Protein AF-X0X6I5-F1 (afdb_monomer)

Sequence (164 aa):
RVDELTHELDADPRSMYFKQAAYGMPVRMALLALLLGAKEVSISEEQDSFVRKIDYPVYKRDSGVKCPNIKCVSNQETEVRYIKPEFKIVSREPLTLRCVYCDHELHPRYVASSEWHQRKLESKKYHSADSHLAWKINPENLIIFDSEKGAQSQGFKASRYARQ

Nearest PDB structures (foldseek):
  2be9-assembly1_B  TM=8.485E-01  e=1.295E-03  Sulfolobus acidocaldarius
  2yww-assembly1_A  TM=8.096E-01  e=8.380E-03  Methanocaldococcus jannaschii
  6xvn-assembly2_B  TM=6.069E-01  e=9.365E+00  Gallus gallus

Secondary structure (DSSP, 8-state):
--SPPPHHHHT-TT--HHHHHHHHHHHHHHHHHHHTTSS-----S----SS----PPEEE-SSSPPPS-TT-GGG-TTTTTT---EEEEEEETTEEEEETTT--EE--SEEEES--GGG-GGG-EEEETTSHHHHHS-GGGEEEESSHHHHHHTTPEE-TTTT-

pLDDT: mean 82.99, std 11.25, range [49.75, 95.38]

Foldseek 3Di:
DPPDDDVVLVPPPPNCVVVCVVVVVVVVVVVVCVVVVVDDDDPDDDPPPPPPPPDFDKQFDPDADDDPPCPFQCNDPVRVVPDGWMWGQPDQQQGWTATPGPRDIDRFQKKWFQDFPPPDLVRQAIAGSNDPVVNVHDSVGIHTHNDPVSSVVVSHDYDPRSPD

InterPro domains:
  IPR020542 Aspartate carbamoyltransferase regulatory subunit, C-terminal [PF02748] (65-106)
  IPR036792 Aspartate carbamoyltransferase regulatory subunit, C-terminal domain superfamily [SSF57825] (65-109)
  IPR036901 Aspartate/ornithine carbamoyltransferase superfamily [G3DSA:3.40.50.1370] (1-23)
  IPR036901 Aspartate/ornithine carbamoyltransferase superfamily [G3DSA:3.40.50.1370] (24-33)
  IPR036901 Aspartate/ornithine carbamoyltransferase superfamily [SSF53671] (1-37)

Organism: NCBI:txid412755

Mean predicted aligned error: 10.09 Å

Radius of gyration: 21.65 Å; Cα contacts (8 Å, |Δi|>4): 217; chains: 1; bounding box: 53×32×55 Å

Solvent-accessible surface area (backbone atoms only — not comparable to full-atom values): 10002 Å² total; per-residue (Å²): 135,81,97,64,84,61,71,73,51,72,71,36,90,83,54,49,62,69,58,49,59,67,45,45,57,61,52,51,52,51,52,51,31,48,76,68,63,75,44,84,86,73,87,64,84,81,74,78,64,91,66,79,78,79,82,56,60,72,51,71,58,99,73,66,59,71,76,85,54,78,84,32,65,52,64,33,81,90,36,46,85,80,37,72,50,41,27,30,47,79,37,64,84,66,41,30,34,29,31,74,84,70,64,52,72,46,71,57,52,29,28,31,55,75,76,41,74,90,76,44,69,87,51,36,41,30,28,11,29,82,32,84,62,48,67,72,45,52,77,94,32,53,39,51,24,74,42,71,66,63,36,42,75,74,58,32,39,79,40,97,42,45,85,100

Structure (mmCIF, N/CA/C/O backbone):
data_AF-X0X6I5-F1
#
_entry.id   AF-X0X6I5-F1
#
loop_
_atom_site.group_PDB
_atom_site.id
_atom_site.type_symbol
_atom_site.label_atom_id
_atom_site.label_alt_id
_atom_site.label_comp_id
_atom_site.label_asym_id
_atom_site.label_entity_id
_atom_site.label_seq_id
_atom_site.pdbx_PDB_ins_code
_atom_site.Cartn_x
_atom_site.Cartn_y
_atom_site.Cartn_z
_atom_site.occupancy
_atom_site.B_iso_or_equiv
_atom_site.auth_seq_id
_atom_site.auth_comp_id
_atom_site.auth_asym_id
_atom_site.auth_atom_id
_atom_site.pdbx_PDB_model_num
ATOM 1 N N . ARG A 1 1 ? -6.457 -0.513 -19.006 1.00 65.06 1 ARG A N 1
ATOM 2 C CA . ARG A 1 1 ? -5.943 -1.315 -20.142 1.00 65.06 1 ARG A CA 1
ATOM 3 C C . ARG A 1 1 ? -6.830 -1.077 -21.365 1.00 65.06 1 ARG A C 1
ATOM 5 O O . ARG A 1 1 ? -8.041 -1.181 -21.204 1.00 65.06 1 ARG A O 1
ATOM 12 N N . VAL A 1 2 ? -6.300 -0.708 -22.535 1.00 53.22 2 VAL A N 1
ATOM 13 C CA . VAL A 1 2 ? -7.094 -0.570 -23.782 1.00 53.22 2 VAL A CA 1
ATOM 14 C C . VAL A 1 2 ? -6.453 -1.479 -24.828 1.00 53.22 2 VAL A C 1
ATOM 16 O O . VAL A 1 2 ? -5.269 -1.322 -25.097 1.00 53.22 2 VAL A O 1
ATOM 19 N N . ASP A 1 3 ? -7.213 -2.448 -25.347 1.00 68.62 3 ASP A N 1
ATOM 20 C CA . ASP A 1 3 ? -6.772 -3.441 -26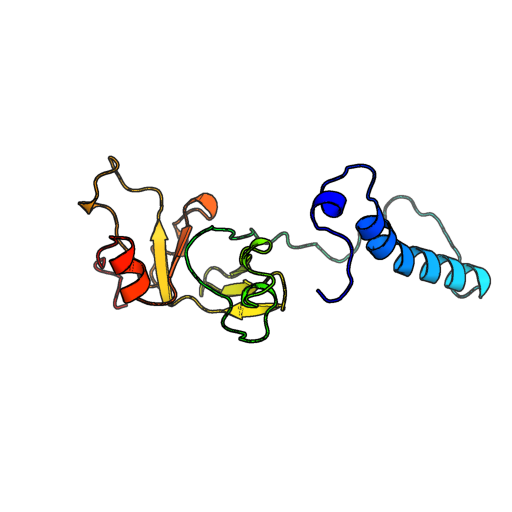.346 1.00 68.62 3 ASP A CA 1
ATOM 21 C C . ASP A 1 3 ? -5.567 -4.317 -25.928 1.00 68.62 3 ASP A C 1
ATOM 23 O O . ASP A 1 3 ? -4.744 -4.721 -26.748 1.00 68.62 3 ASP A O 1
ATOM 27 N N . GLU A 1 4 ? -5.459 -4.632 -24.634 1.00 73.19 4 GLU A N 1
ATOM 28 C CA . GLU A 1 4 ? -4.392 -5.475 -24.074 1.00 73.19 4 GLU A CA 1
ATOM 29 C C . GLU A 1 4 ? -4.809 -6.952 -23.927 1.00 73.19 4 GLU A C 1
ATOM 31 O O . GLU A 1 4 ? -5.989 -7.302 -23.979 1.00 73.19 4 GLU A O 1
ATOM 36 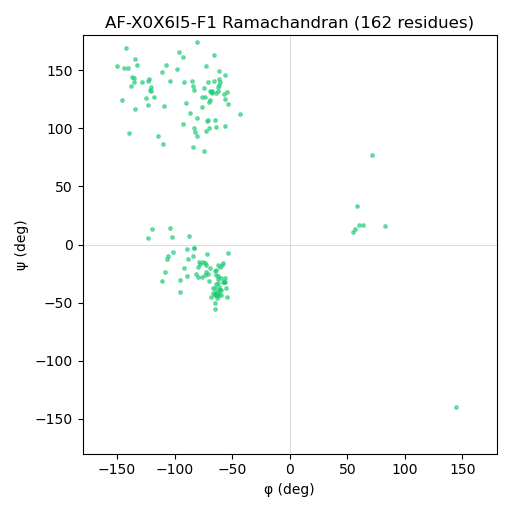N N . LEU A 1 5 ? -3.817 -7.825 -23.706 1.00 79.62 5 LEU A N 1
ATOM 37 C CA . LEU A 1 5 ? -4.013 -9.253 -23.438 1.00 79.62 5 LEU A CA 1
ATOM 38 C C . LEU A 1 5 ? -4.930 -9.488 -22.222 1.00 79.62 5 LEU A C 1
ATOM 40 O O . LEU A 1 5 ? -4.913 -8.743 -21.239 1.00 79.62 5 LEU A O 1
ATOM 44 N N . THR A 1 6 ? -5.723 -10.560 -22.280 1.00 81.25 6 THR A N 1
ATOM 45 C CA . THR A 1 6 ? -6.632 -10.959 -21.196 1.00 81.25 6 THR A CA 1
ATOM 46 C C . THR A 1 6 ? -5.858 -11.385 -19.950 1.00 81.25 6 THR A C 1
ATOM 48 O O . THR A 1 6 ? -4.901 -12.143 -20.066 1.00 81.25 6 THR A O 1
ATOM 51 N N . HIS A 1 7 ? -6.340 -11.021 -18.758 1.00 75.56 7 HIS A N 1
ATOM 52 C CA . HIS A 1 7 ? -5.698 -11.361 -17.477 1.00 75.56 7 HIS A CA 1
ATOM 53 C C . HIS A 1 7 ? -5.479 -12.872 -17.267 1.00 75.56 7 HIS A C 1
ATOM 55 O O . HIS A 1 7 ? -4.553 -13.282 -16.576 1.00 75.56 7 HIS A O 1
ATOM 61 N N . GLU A 1 8 ? -6.316 -13.727 -17.854 1.00 80.94 8 GLU A N 1
ATOM 62 C CA . GLU A 1 8 ? -6.131 -15.184 -17.796 1.00 80.94 8 GLU A CA 1
ATOM 63 C C . GLU A 1 8 ? -4.779 -15.623 -18.374 1.00 80.94 8 GLU A C 1
ATOM 65 O O . GLU A 1 8 ? -4.165 -16.562 -17.870 1.00 80.94 8 GLU A O 1
ATOM 70 N N . LEU A 1 9 ? -4.271 -14.897 -19.375 1.00 83.19 9 LEU A N 1
ATOM 71 C CA . LEU A 1 9 ? -2.953 -15.149 -19.944 1.00 83.19 9 LEU A CA 1
ATOM 72 C C . LEU A 1 9 ? -1.839 -14.767 -18.968 1.00 83.19 9 LEU A C 1
ATOM 74 O O . LEU A 1 9 ? -0.810 -15.431 -18.970 1.00 83.19 9 LEU A O 1
ATOM 78 N N . ASP A 1 10 ? -2.033 -13.762 -18.110 1.00 82.06 10 ASP A N 1
ATOM 79 C CA . ASP A 1 10 ? -1.050 -13.324 -17.105 1.00 82.06 10 ASP A CA 1
ATOM 80 C C . ASP A 1 10 ? -0.741 -14.436 -16.087 1.00 82.06 10 ASP A C 1
ATOM 82 O O . ASP A 1 10 ? 0.370 -14.508 -15.562 1.00 82.06 10 ASP A O 1
ATOM 86 N N . ALA A 1 11 ? -1.711 -15.319 -15.830 1.00 82.25 11 ALA A N 1
ATOM 87 C CA . ALA A 1 11 ? -1.572 -16.447 -14.912 1.00 82.25 11 ALA A CA 1
ATOM 88 C C . ALA A 1 11 ? -1.021 -17.725 -15.573 1.00 82.25 11 ALA A C 1
ATOM 90 O O . ALA A 1 11 ? -0.644 -18.659 -14.860 1.00 82.25 11 ALA A O 1
ATOM 91 N N . ASP A 1 12 ? -0.970 -17.793 -16.909 1.00 87.88 12 ASP A N 1
ATOM 92 C CA . ASP A 1 12 ? -0.429 -18.958 -17.612 1.00 87.88 12 ASP A CA 1
ATOM 93 C C . ASP A 1 12 ? 1.093 -19.032 -17.377 1.00 87.88 12 ASP A C 1
ATOM 95 O O . ASP A 1 12 ? 1.814 -18.084 -17.689 1.00 87.88 12 ASP A O 1
ATOM 99 N N . PRO A 1 13 ? 1.638 -20.149 -16.865 1.00 86.00 13 PRO A N 1
ATOM 100 C CA . PRO A 1 13 ? 3.071 -20.272 -16.592 1.00 86.00 13 PRO A CA 1
ATOM 101 C C . PRO A 1 13 ? 3.957 -20.159 -17.844 1.00 86.00 13 PRO A C 1
ATOM 103 O O . PRO A 1 13 ? 5.160 -19.918 -17.726 1.00 86.00 13 PRO A O 1
ATOM 106 N N . ARG A 1 14 ? 3.389 -20.329 -19.043 1.00 88.38 14 ARG A N 1
ATOM 107 C CA . ARG A 1 14 ? 4.076 -20.136 -20.328 1.00 88.38 14 ARG A CA 1
ATOM 108 C C . ARG A 1 14 ? 4.166 -18.659 -20.711 1.00 88.38 14 ARG A C 1
ATOM 110 O O . ARG A 1 14 ? 5.014 -18.294 -21.527 1.00 88.38 14 ARG A O 1
ATOM 117 N N . SER A 1 15 ? 3.334 -17.802 -20.123 1.00 88.56 15 SER A N 1
ATOM 118 C CA . SER A 1 15 ? 3.368 -16.361 -20.340 1.00 88.56 15 SER A CA 1
ATOM 119 C C . SER A 1 15 ? 4.575 -15.746 -19.644 1.00 88.56 15 SER A C 1
ATOM 121 O O . SER A 1 15 ? 4.583 -15.451 -18.453 1.00 88.56 15 SER A O 1
ATOM 123 N N . MET A 1 16 ? 5.635 -15.539 -20.420 1.00 86.12 16 MET A N 1
ATOM 124 C CA . MET A 1 16 ? 6.911 -15.006 -19.932 1.00 86.12 16 MET A CA 1
ATOM 125 C C . MET A 1 16 ? 7.110 -13.523 -20.274 1.00 86.12 16 MET A C 1
ATOM 127 O O . MET A 1 16 ? 8.183 -12.978 -20.012 1.00 86.12 16 MET A O 1
ATOM 131 N N . TYR A 1 17 ? 6.101 -12.852 -20.836 1.00 85.25 17 TYR A N 1
ATOM 132 C CA . TYR A 1 17 ? 6.234 -11.500 -21.386 1.00 85.25 17 TYR A CA 1
ATOM 133 C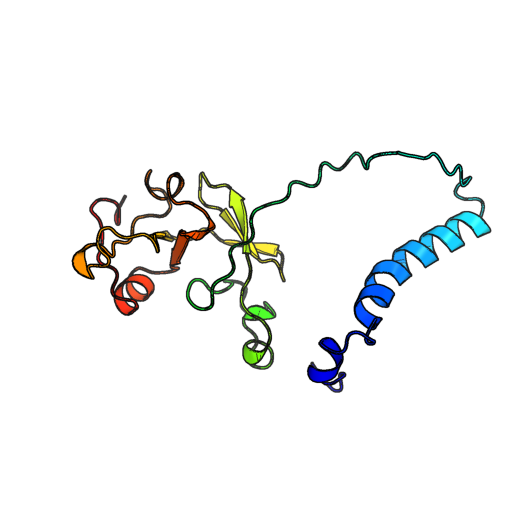 C . TYR A 1 17 ? 6.630 -10.451 -20.324 1.00 85.25 17 TYR A C 1
ATOM 135 O O . TYR A 1 17 ? 7.437 -9.571 -20.620 1.00 85.25 17 TYR A O 1
ATOM 143 N N . PHE A 1 18 ? 6.202 -10.585 -19.059 1.00 83.62 18 PHE A N 1
ATOM 144 C CA . PHE A 1 18 ? 6.677 -9.715 -17.968 1.00 83.62 18 PHE A CA 1
ATOM 145 C C . PHE A 1 18 ? 8.173 -9.888 -17.681 1.00 83.62 18 P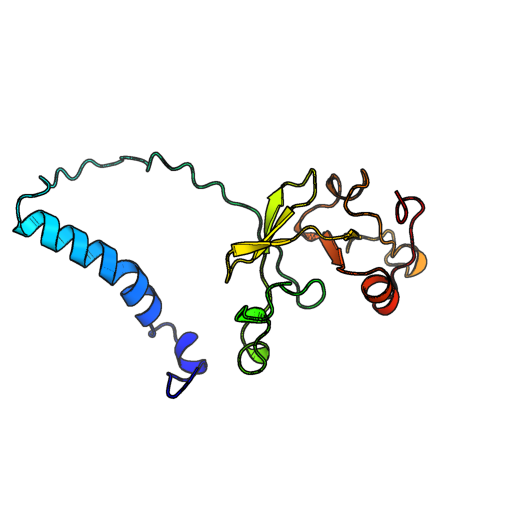HE A C 1
ATOM 147 O O . PHE A 1 18 ? 8.896 -8.905 -17.518 1.00 83.62 18 PHE A O 1
ATOM 154 N N . LYS A 1 19 ? 8.664 -11.134 -17.660 1.00 84.94 19 LYS A N 1
ATOM 155 C CA . LYS A 1 19 ? 10.096 -11.416 -17.476 1.00 84.94 19 LYS A CA 1
ATOM 156 C C . LYS A 1 19 ? 10.898 -10.921 -18.677 1.00 84.94 19 LYS A C 1
ATOM 158 O O . LYS A 1 19 ? 11.943 -10.306 -18.503 1.00 84.94 19 LYS A O 1
ATOM 163 N N . GLN A 1 20 ? 10.389 -11.131 -19.890 1.00 85.81 20 GLN A N 1
ATOM 164 C CA . GLN A 1 20 ? 11.006 -10.622 -21.115 1.00 85.81 20 GLN A CA 1
ATOM 165 C C . GLN A 1 20 ? 11.110 -9.092 -21.102 1.00 85.81 20 GLN A C 1
ATOM 167 O O . GLN A 1 20 ? 12.169 -8.562 -21.428 1.00 85.81 20 GLN A O 1
ATOM 172 N N . ALA A 1 21 ? 10.067 -8.380 -20.669 1.00 86.00 21 ALA A N 1
ATOM 173 C CA . ALA A 1 21 ? 10.102 -6.926 -20.528 1.00 86.00 21 ALA A CA 1
ATOM 174 C C . ALA A 1 21 ? 11.105 -6.469 -19.451 1.00 86.00 21 ALA A C 1
ATOM 176 O O . ALA A 1 21 ? 11.886 -5.550 -19.696 1.00 86.00 21 ALA A O 1
ATOM 177 N N . ALA A 1 22 ? 11.138 -7.144 -18.296 1.00 85.62 22 ALA A N 1
ATOM 178 C CA . ALA A 1 22 ? 12.046 -6.817 -17.196 1.00 85.62 22 ALA A CA 1
ATOM 179 C C . ALA A 1 22 ? 13.529 -7.015 -17.561 1.00 85.62 22 ALA A C 1
ATOM 181 O O . ALA A 1 22 ? 14.370 -6.188 -17.210 1.00 85.62 22 ALA A O 1
ATOM 182 N N . TYR A 1 23 ? 13.858 -8.089 -18.285 1.00 87.69 23 TYR A N 1
ATOM 183 C CA . TYR A 1 23 ? 15.241 -8.406 -18.661 1.00 87.69 23 TYR A CA 1
ATOM 184 C C . TYR A 1 23 ? 15.663 -7.827 -20.015 1.00 87.69 23 TYR A C 1
ATOM 186 O O . TYR A 1 23 ? 16.856 -7.655 -20.261 1.00 87.69 23 TYR A O 1
ATOM 194 N N . GLY A 1 24 ? 14.715 -7.485 -20.888 1.00 88.81 24 GLY A N 1
ATOM 195 C CA . GLY A 1 24 ? 15.004 -7.027 -22.245 1.00 88.81 24 GLY A CA 1
ATOM 196 C C . GLY A 1 24 ? 15.837 -5.746 -22.285 1.00 88.81 24 GLY A C 1
ATOM 197 O O . GLY A 1 24 ? 16.792 -5.664 -23.056 1.00 88.81 24 GLY A O 1
ATOM 198 N N . MET A 1 25 ? 15.523 -4.769 -21.428 1.00 87.69 25 MET A N 1
ATOM 199 C CA . MET A 1 25 ? 16.290 -3.521 -21.331 1.00 87.69 25 MET A CA 1
ATOM 200 C C . MET A 1 25 ? 17.732 -3.761 -20.840 1.00 87.69 25 MET A C 1
ATOM 202 O O . MET A 1 25 ? 18.653 -3.408 -21.579 1.00 87.69 25 MET A O 1
ATOM 206 N N . PRO A 1 26 ? 17.972 -4.407 -19.679 1.00 88.06 26 PRO A N 1
ATOM 207 C CA . PRO A 1 26 ? 19.327 -4.721 -19.217 1.00 88.06 26 PRO A CA 1
ATOM 208 C C . PRO A 1 26 ? 20.170 -5.502 -20.230 1.00 88.06 26 PRO A C 1
ATOM 210 O O . PRO A 1 26 ? 21.321 -5.142 -20.470 1.00 88.06 26 PRO A O 1
ATOM 213 N N . VAL A 1 27 ? 19.599 -6.533 -20.862 1.00 88.56 27 VAL A N 1
ATOM 214 C CA . VAL A 1 27 ? 20.315 -7.370 -21.839 1.00 88.56 27 VAL A CA 1
ATOM 215 C C . VAL A 1 27 ? 20.718 -6.556 -23.067 1.00 88.56 27 VAL A C 1
ATOM 217 O O . VAL A 1 27 ? 21.859 -6.647 -23.516 1.00 88.56 27 VAL A O 1
ATOM 220 N N . ARG A 1 28 ? 19.819 -5.711 -23.590 1.00 90.69 28 ARG A N 1
ATOM 221 C CA . ARG A 1 28 ? 20.134 -4.828 -24.726 1.00 90.69 28 ARG A CA 1
ATOM 222 C C . ARG A 1 28 ? 21.207 -3.806 -24.372 1.00 90.69 28 ARG A C 1
ATOM 224 O O . ARG A 1 28 ? 22.105 -3.587 -25.176 1.00 90.69 28 ARG A O 1
ATOM 231 N N . MET A 1 29 ? 21.139 -3.206 -23.182 1.00 90.69 29 MET A N 1
ATOM 232 C CA . MET A 1 29 ? 22.160 -2.256 -22.729 1.00 90.69 29 MET A CA 1
ATOM 233 C C . MET A 1 29 ? 23.530 -2.928 -22.592 1.00 90.69 29 MET A C 1
ATOM 235 O O . MET A 1 29 ? 24.524 -2.374 -23.055 1.00 90.69 29 MET A O 1
ATOM 239 N N . ALA A 1 30 ? 23.584 -4.139 -22.028 1.00 89.12 30 ALA A N 1
ATOM 240 C CA . ALA A 1 30 ? 24.818 -4.913 -21.926 1.00 89.12 30 ALA A CA 1
ATOM 241 C C . ALA 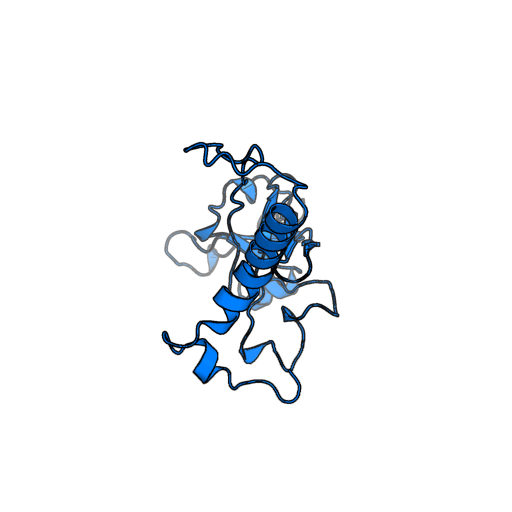A 1 30 ? 25.398 -5.256 -23.308 1.00 89.12 30 ALA A C 1
ATOM 243 O O . ALA A 1 30 ? 26.591 -5.070 -23.538 1.00 89.12 30 ALA A O 1
ATOM 244 N N . LEU A 1 31 ? 24.549 -5.694 -24.243 1.00 90.25 31 LEU A N 1
ATOM 245 C CA . LEU A 1 31 ? 24.964 -6.013 -25.608 1.00 90.25 31 LEU A CA 1
ATOM 246 C C . LEU A 1 31 ? 25.508 -4.783 -26.346 1.00 90.25 31 LEU A C 1
ATOM 248 O O . LEU A 1 31 ? 26.562 -4.863 -26.969 1.00 90.25 31 LEU A O 1
ATOM 252 N N . LEU A 1 32 ? 24.822 -3.640 -26.260 1.00 92.44 32 LEU A N 1
ATOM 253 C CA . LEU A 1 32 ? 25.283 -2.392 -26.874 1.00 92.44 32 LEU A CA 1
ATOM 254 C C . LEU A 1 32 ? 26.610 -1.921 -26.274 1.00 92.44 32 LEU A C 1
ATOM 256 O O . LEU A 1 32 ? 27.507 -1.533 -27.018 1.00 92.44 32 LEU A O 1
ATOM 260 N N . ALA A 1 33 ? 26.760 -1.990 -24.950 1.00 90.06 33 ALA A N 1
ATOM 261 C CA . ALA A 1 33 ? 28.003 -1.622 -24.278 1.00 90.06 33 ALA A CA 1
ATOM 262 C C . ALA A 1 33 ? 29.183 -2.505 -24.718 1.00 90.06 33 ALA A C 1
ATOM 264 O O . ALA A 1 33 ? 30.279 -1.985 -24.922 1.00 90.06 33 ALA A O 1
ATOM 265 N N . LEU A 1 34 ? 28.946 -3.809 -24.909 1.00 87.00 34 LEU A N 1
ATOM 266 C CA . LEU A 1 34 ? 29.941 -4.744 -25.434 1.00 87.00 34 LEU A CA 1
ATOM 267 C C . LEU A 1 34 ? 30.321 -4.407 -26.884 1.00 87.00 34 LEU A C 1
ATOM 269 O O . LEU A 1 34 ? 31.501 -4.283 -27.191 1.00 87.00 34 LEU A O 1
ATOM 273 N N . LEU A 1 35 ? 29.333 -4.229 -27.769 1.00 91.25 35 LEU A N 1
ATOM 274 C CA . LEU A 1 35 ? 29.567 -3.957 -29.195 1.00 91.25 35 LEU A CA 1
ATOM 275 C C . LEU A 1 35 ? 30.285 -2.625 -29.441 1.00 91.25 35 LEU A C 1
ATOM 277 O O . LEU A 1 35 ? 31.077 -2.519 -30.372 1.00 91.25 35 LEU A O 1
ATOM 281 N N . LEU A 1 36 ? 30.017 -1.617 -28.612 1.00 93.25 36 LEU A N 1
ATOM 282 C CA . LEU A 1 36 ? 30.662 -0.305 -28.693 1.00 93.25 36 LEU A CA 1
ATOM 283 C C . LEU A 1 36 ? 32.032 -0.262 -27.998 1.00 93.25 36 LEU A C 1
ATOM 285 O O . LEU A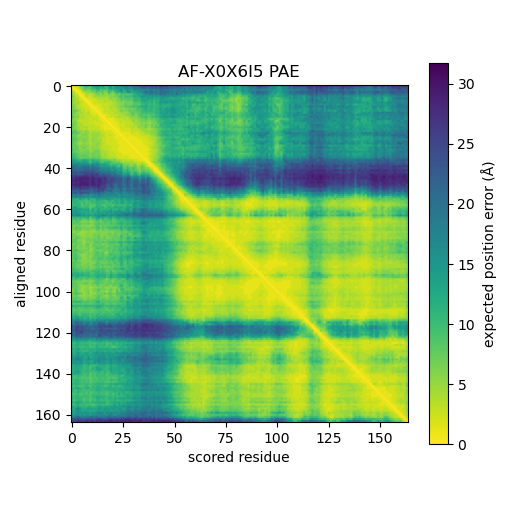 1 36 ? 32.671 0.787 -28.001 1.00 93.25 36 LEU A O 1
ATOM 289 N N . GLY A 1 37 ? 32.467 -1.354 -27.357 1.00 89.06 37 GLY A N 1
ATOM 290 C CA . GLY A 1 37 ? 33.690 -1.376 -26.549 1.00 89.06 37 GLY A CA 1
ATOM 291 C C . GLY A 1 37 ? 33.634 -0.450 -25.327 1.00 89.06 37 GLY A C 1
ATOM 292 O O . GLY A 1 37 ? 34.667 -0.123 -24.754 1.00 89.06 37 GLY A O 1
ATOM 293 N N . ALA A 1 38 ? 32.438 -0.011 -24.919 1.00 84.81 38 ALA A N 1
ATOM 294 C CA . ALA A 1 38 ? 32.242 0.925 -23.810 1.00 84.81 38 ALA A CA 1
ATOM 295 C C . ALA A 1 38 ? 32.490 0.276 -22.438 1.00 84.81 38 ALA A C 1
ATOM 297 O O . ALA A 1 38 ? 32.654 0.976 -21.438 1.00 84.81 38 ALA A O 1
ATOM 298 N N . LYS A 1 39 ? 32.484 -1.060 -22.377 1.00 74.50 39 LYS A N 1
ATOM 299 C CA . LYS A 1 39 ? 32.797 -1.824 -21.172 1.00 74.50 39 LYS A CA 1
ATOM 300 C C . LYS A 1 39 ? 33.502 -3.126 -21.543 1.00 74.50 39 LYS A C 1
ATOM 302 O O . LYS A 1 39 ? 32.948 -3.933 -22.285 1.00 74.50 39 LYS A O 1
ATOM 307 N N . GLU A 1 40 ? 34.686 -3.352 -20.982 1.00 73.69 40 GLU A N 1
ATOM 308 C CA . GLU A 1 40 ? 35.310 -4.675 -20.993 1.00 73.69 40 GLU A CA 1
ATOM 309 C C . GLU A 1 40 ? 34.515 -5.597 -20.062 1.00 73.69 40 GLU A C 1
ATOM 311 O O . GLU A 1 40 ? 34.283 -5.287 -18.890 1.00 73.69 40 GLU A O 1
ATOM 316 N N . VAL A 1 41 ? 34.023 -6.712 -20.600 1.00 66.38 41 VAL A N 1
ATOM 317 C CA . VAL A 1 41 ? 33.236 -7.681 -19.832 1.00 66.38 41 VAL A CA 1
ATOM 318 C C . VAL A 1 41 ? 34.203 -8.614 -19.113 1.00 66.38 41 VAL A C 1
ATOM 320 O O . VAL A 1 41 ? 34.518 -9.698 -19.594 1.00 66.38 41 VAL A O 1
ATOM 323 N N . SER A 1 42 ? 34.685 -8.192 -17.947 1.00 67.00 42 SER A N 1
ATOM 324 C CA . SER A 1 42 ? 35.237 -9.120 -16.966 1.00 67.00 42 SER A CA 1
ATOM 325 C C . SER A 1 42 ? 34.066 -9.742 -16.206 1.00 67.00 42 SER A C 1
ATOM 327 O O . SER A 1 42 ? 33.359 -9.081 -15.446 1.00 67.00 42 SER A O 1
ATOM 329 N N . ILE A 1 43 ? 33.806 -11.026 -16.459 1.00 54.81 43 ILE A N 1
ATOM 330 C CA . ILE A 1 43 ? 32.875 -11.809 -15.645 1.00 54.81 43 ILE A CA 1
ATOM 331 C C . ILE A 1 43 ? 33.606 -12.093 -14.330 1.00 54.81 43 ILE A C 1
ATOM 333 O O . ILE A 1 43 ? 34.234 -13.134 -14.176 1.00 54.81 43 ILE A O 1
ATOM 337 N N . SER A 1 44 ? 33.622 -11.127 -13.410 1.00 61.03 44 SER A N 1
ATOM 338 C CA . SER A 1 44 ? 33.990 -11.420 -12.029 1.00 61.03 44 SER A CA 1
ATOM 339 C C . SER A 1 44 ? 32.797 -12.106 -11.383 1.00 61.03 44 SER A C 1
ATOM 341 O O . SER A 1 44 ? 31.718 -11.510 -11.296 1.00 61.03 44 SER A O 1
ATOM 343 N N . GLU A 1 45 ? 32.982 -13.348 -10.947 1.00 57.09 45 GLU A N 1
ATOM 344 C CA . GLU A 1 45 ? 32.073 -13.957 -9.987 1.00 57.09 45 GLU A CA 1
ATOM 345 C C . GLU A 1 45 ? 32.037 -13.034 -8.762 1.00 57.09 45 GLU A C 1
ATOM 347 O O . GLU A 1 45 ? 33.077 -12.644 -8.238 1.00 57.09 45 GLU A O 1
ATOM 352 N N . GLU A 1 46 ? 30.831 -12.618 -8.380 1.00 59.03 46 GLU A N 1
ATOM 353 C CA . GLU A 1 46 ? 30.566 -11.922 -7.120 1.00 59.03 46 GLU A CA 1
ATOM 354 C C . GLU A 1 46 ? 31.097 -10.478 -7.040 1.00 59.03 46 GLU A C 1
ATOM 356 O O . GLU A 1 46 ? 32.045 -10.146 -6.334 1.00 59.03 46 GLU A O 1
ATOM 361 N N . GLN A 1 47 ? 30.385 -9.551 -7.684 1.00 49.75 47 GLN A N 1
ATOM 362 C CA . GLN A 1 47 ? 30.253 -8.212 -7.107 1.00 49.75 47 GLN A CA 1
ATOM 363 C C . GLN A 1 47 ? 28.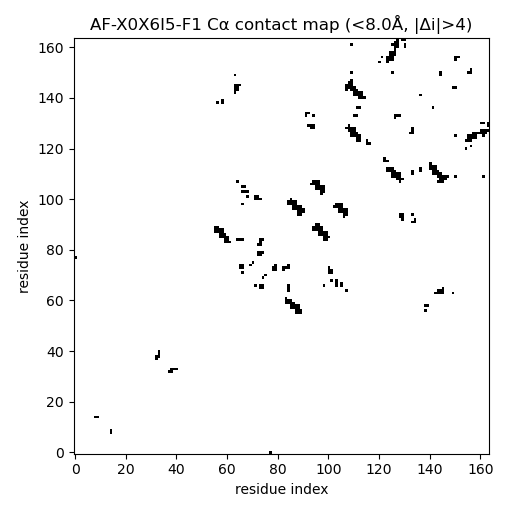818 -8.040 -6.650 1.00 49.75 47 GLN A C 1
ATOM 365 O O . GLN A 1 47 ? 27.945 -7.574 -7.387 1.00 49.75 47 GLN A O 1
ATOM 370 N N . ASP A 1 48 ? 28.602 -8.487 -5.414 1.00 52.28 48 ASP A N 1
ATOM 371 C CA . ASP A 1 48 ? 27.438 -8.170 -4.606 1.00 52.28 48 ASP A CA 1
ATOM 372 C C . ASP A 1 48 ? 27.153 -6.673 -4.759 1.00 52.28 48 ASP A C 1
ATOM 374 O O . ASP A 1 48 ? 27.967 -5.810 -4.419 1.00 52.28 48 ASP A O 1
ATOM 378 N N . SER A 1 49 ? 26.029 -6.357 -5.397 1.00 53.75 49 SER A N 1
ATOM 379 C CA . SER A 1 49 ? 25.665 -4.991 -5.738 1.00 53.75 49 SER A CA 1
ATOM 380 C C . SER A 1 49 ? 25.717 -4.115 -4.483 1.00 53.75 49 SER A C 1
ATOM 382 O O . SER A 1 49 ? 24.968 -4.357 -3.541 1.00 53.75 49 SER A O 1
ATOM 384 N N . PHE A 1 50 ? 26.542 -3.061 -4.495 1.00 50.34 50 PHE A N 1
ATOM 385 C CA . PHE A 1 50 ? 26.704 -2.067 -3.416 1.00 50.34 50 PHE A CA 1
ATOM 386 C C . PHE A 1 50 ? 25.395 -1.401 -2.939 1.00 50.34 50 PHE A C 1
ATOM 388 O O . PHE A 1 50 ? 25.380 -0.677 -1.943 1.00 50.34 50 PHE A O 1
ATOM 395 N N . VAL A 1 51 ? 24.275 -1.645 -3.619 1.00 54.19 51 VAL A N 1
ATOM 396 C CA . VAL A 1 51 ? 22.943 -1.290 -3.142 1.00 54.19 51 VAL A CA 1
ATOM 397 C C . VAL A 1 51 ? 22.477 -2.388 -2.188 1.00 54.19 51 VAL A C 1
ATOM 399 O O . VAL A 1 51 ? 21.925 -3.398 -2.624 1.00 54.19 51 VAL A O 1
ATOM 402 N N . ARG A 1 52 ? 22.651 -2.183 -0.875 1.00 57.31 52 ARG A N 1
ATOM 403 C CA . ARG A 1 52 ? 21.914 -2.964 0.129 1.00 57.31 52 ARG A CA 1
ATOM 404 C C . ARG A 1 52 ? 20.427 -2.794 -0.176 1.00 57.31 52 ARG A C 1
ATOM 406 O O . ARG A 1 52 ? 19.855 -1.744 0.110 1.00 57.31 52 ARG A O 1
ATOM 413 N N . LYS A 1 53 ? 19.807 -3.791 -0.809 1.00 63.53 53 LYS A N 1
ATOM 414 C CA . LYS A 1 53 ? 18.357 -3.816 -0.999 1.00 63.53 53 LYS A CA 1
ATOM 415 C C . LYS A 1 53 ? 17.736 -3.908 0.389 1.00 63.53 53 LYS A C 1
ATOM 417 O O . LYS A 1 53 ? 17.745 -4.969 1.002 1.00 63.53 53 LYS A O 1
ATOM 422 N N . ILE A 1 54 ? 17.254 -2.780 0.904 1.00 73.06 54 ILE A N 1
ATOM 423 C CA . ILE A 1 54 ? 16.439 -2.772 2.114 1.00 73.06 54 ILE A CA 1
ATOM 424 C C . ILE A 1 54 ? 15.100 -3.390 1.719 1.00 73.06 54 ILE A C 1
ATOM 426 O O . ILE A 1 54 ? 14.331 -2.791 0.962 1.00 73.06 54 ILE A O 1
ATOM 430 N N . ASP A 1 55 ? 14.863 -4.615 2.175 1.00 81.94 55 ASP A N 1
ATOM 431 C CA . ASP A 1 55 ? 13.604 -5.313 1.949 1.00 81.94 55 ASP A CA 1
ATOM 432 C C . ASP A 1 55 ? 12.569 -4.821 2.965 1.00 81.94 55 ASP A C 1
ATOM 434 O O . ASP A 1 55 ? 12.529 -5.248 4.120 1.00 81.94 55 ASP A O 1
ATOM 438 N N . TYR A 1 56 ? 11.789 -3.819 2.560 1.00 84.62 56 TYR A N 1
ATOM 439 C CA . TYR A 1 56 ? 10.726 -3.273 3.396 1.00 84.62 56 TYR A CA 1
ATOM 440 C C . TYR A 1 56 ? 9.532 -4.232 3.431 1.00 84.62 56 TYR A C 1
ATOM 442 O O . TYR A 1 56 ? 9.070 -4.653 2.366 1.00 84.62 56 TYR A O 1
ATOM 450 N N . PRO A 1 57 ? 8.950 -4.507 4.613 1.00 88.88 57 PRO A N 1
ATOM 451 C CA . PRO A 1 57 ? 7.786 -5.373 4.707 1.00 88.88 57 PRO A CA 1
ATOM 452 C C . PRO A 1 57 ? 6.603 -4.770 3.944 1.00 88.88 57 PRO A C 1
ATOM 454 O O . PRO A 1 57 ? 6.306 -3.572 4.046 1.00 88.88 57 PRO A O 1
ATOM 457 N N . VAL A 1 58 ? 5.922 -5.623 3.180 1.00 90.69 58 VAL A N 1
ATOM 458 C CA . VAL A 1 58 ? 4.769 -5.240 2.363 1.00 90.69 58 VAL A CA 1
ATOM 459 C C . VAL A 1 58 ? 3.486 -5.403 3.170 1.00 90.69 58 VAL A C 1
ATOM 461 O O . VAL A 1 58 ? 3.133 -6.487 3.627 1.00 90.69 58 VAL A O 1
ATOM 464 N N . TYR A 1 59 ? 2.764 -4.302 3.310 1.00 88.19 59 TYR A N 1
ATOM 465 C CA . TYR A 1 59 ? 1.399 -4.243 3.791 1.00 88.19 59 TYR A CA 1
ATOM 466 C C . TYR A 1 59 ? 0.425 -4.458 2.627 1.00 88.19 59 TYR A C 1
ATOM 468 O O . TYR A 1 59 ? 0.301 -3.614 1.734 1.00 88.19 59 TYR A O 1
ATOM 476 N N . LYS A 1 60 ? -0.290 -5.586 2.661 1.00 87.50 60 LYS A N 1
ATOM 477 C CA . LYS A 1 60 ? -1.329 -5.954 1.693 1.00 87.50 60 LYS A CA 1
ATOM 478 C C . LYS A 1 60 ? -2.552 -6.484 2.434 1.00 87.50 60 LYS A C 1
ATOM 480 O O . LYS A 1 60 ? -2.474 -7.510 3.106 1.00 87.50 60 LYS A O 1
ATOM 485 N N . ARG A 1 61 ? -3.687 -5.792 2.312 1.00 80.75 61 ARG A N 1
ATOM 486 C CA . ARG A 1 61 ? -4.980 -6.231 2.857 1.00 80.75 61 ARG A CA 1
ATOM 487 C C . ARG A 1 61 ? -6.117 -5.917 1.893 1.00 80.75 61 ARG A C 1
ATOM 489 O O . ARG A 1 61 ? -6.057 -4.947 1.147 1.00 80.75 61 ARG A O 1
ATOM 496 N N . ASP A 1 62 ? -7.168 -6.729 1.968 1.00 75.44 62 ASP A N 1
ATOM 497 C CA . ASP A 1 62 ? -8.368 -6.603 1.126 1.00 75.44 62 ASP A CA 1
ATOM 498 C C . ASP A 1 62 ? -9.247 -5.408 1.510 1.00 75.44 62 ASP A C 1
ATOM 500 O O . ASP A 1 62 ? -10.011 -4.892 0.700 1.00 75.44 62 ASP A O 1
ATOM 504 N N . SER A 1 63 ? -9.127 -4.955 2.755 1.00 71.50 63 SER A N 1
ATOM 505 C CA . SER A 1 63 ? -9.869 -3.833 3.315 1.00 71.50 63 SER A CA 1
ATOM 506 C C . SER A 1 63 ? -8.927 -2.931 4.100 1.00 71.50 63 SER A C 1
ATOM 508 O O . SER A 1 63 ? -8.090 -3.432 4.855 1.00 71.50 63 SER A O 1
ATOM 510 N N . GLY A 1 64 ? -9.101 -1.615 3.982 1.00 76.25 64 GLY A N 1
ATOM 511 C CA . GLY A 1 64 ? -8.312 -0.640 4.730 1.00 76.25 64 GLY A CA 1
ATOM 512 C C . GLY A 1 64 ? -8.018 0.612 3.916 1.00 76.25 64 GLY A C 1
ATOM 513 O O . GLY A 1 64 ? -8.878 1.115 3.193 1.00 76.25 64 GLY A O 1
ATOM 514 N N . VAL A 1 65 ? -6.792 1.108 4.066 1.00 87.38 65 VAL A N 1
ATOM 515 C CA . VAL A 1 65 ? -6.319 2.354 3.463 1.00 87.38 65 VAL A CA 1
ATOM 516 C C . VAL A 1 65 ? -6.182 2.255 1.938 1.00 87.38 65 VAL A C 1
ATOM 518 O O . VAL A 1 65 ? -5.602 1.310 1.402 1.00 87.38 65 VAL A O 1
ATOM 521 N N . LYS A 1 66 ? -6.714 3.256 1.231 1.00 91.00 66 LYS A N 1
ATOM 522 C CA . LYS A 1 66 ? -6.520 3.440 -0.214 1.00 91.00 66 LYS A CA 1
ATOM 523 C C . LYS A 1 66 ? -5.333 4.359 -0.481 1.00 91.00 66 LYS A C 1
ATOM 525 O O . LYS A 1 66 ? -4.904 5.110 0.393 1.00 91.00 66 LYS A O 1
ATOM 530 N N . CYS A 1 67 ? -4.801 4.322 -1.701 1.00 92.44 67 CYS A N 1
ATOM 531 C CA . CYS A 1 67 ? -3.762 5.273 -2.079 1.00 92.44 67 CYS A CA 1
ATOM 532 C C . CYS A 1 67 ? -4.379 6.684 -2.154 1.00 92.44 67 CYS A C 1
ATOM 534 O O . CYS A 1 67 ? -5.414 6.839 -2.799 1.00 92.44 67 CYS A O 1
ATOM 536 N N . PRO A 1 68 ? -3.786 7.723 -1.542 1.00 91.88 68 PRO A N 1
ATOM 537 C CA . PRO A 1 68 ? -4.330 9.083 -1.626 1.00 91.88 68 PRO A CA 1
ATOM 538 C C . PRO A 1 68 ? -4.097 9.733 -3.002 1.00 91.88 68 PRO A C 1
ATOM 540 O O . PRO A 1 68 ? -4.761 10.708 -3.348 1.00 91.88 68 PRO A O 1
ATOM 543 N N . ASN A 1 69 ? -3.193 9.185 -3.822 1.00 94.19 69 ASN A N 1
ATOM 544 C CA . ASN A 1 69 ? -3.029 9.619 -5.203 1.00 94.19 69 ASN A CA 1
ATOM 545 C C . ASN A 1 69 ? -4.226 9.150 -6.049 1.00 94.19 69 ASN A C 1
ATOM 547 O O . ASN A 1 69 ? -4.330 7.977 -6.410 1.00 94.19 69 ASN A O 1
ATOM 551 N N . ILE A 1 70 ? -5.103 10.086 -6.413 1.00 92.75 70 ILE A N 1
ATOM 552 C CA . ILE A 1 70 ? -6.320 9.834 -7.204 1.00 92.75 70 ILE A CA 1
ATOM 553 C C . ILE A 1 70 ? -5.999 9.171 -8.553 1.00 92.75 70 ILE A C 1
ATOM 555 O O . ILE A 1 70 ? -6.771 8.349 -9.033 1.00 92.75 70 ILE A O 1
ATOM 559 N N . LYS A 1 71 ? -4.838 9.476 -9.147 1.00 93.19 71 LYS A N 1
ATOM 560 C CA . LYS A 1 71 ? -4.414 8.906 -10.436 1.00 93.19 71 LYS A CA 1
ATOM 561 C C . LYS A 1 71 ? -3.752 7.531 -10.308 1.00 93.19 71 LYS A C 1
ATOM 563 O O . LYS A 1 71 ? -3.377 6.946 -11.323 1.00 93.19 71 LYS A O 1
ATOM 568 N N . CYS A 1 72 ? -3.569 7.021 -9.089 1.00 94.50 72 CYS A N 1
ATOM 569 C CA . CYS A 1 72 ? -2.935 5.729 -8.864 1.00 94.50 72 CYS A CA 1
ATOM 570 C C . CYS A 1 72 ? -3.739 4.604 -9.521 1.00 94.50 72 CYS A C 1
ATOM 572 O O . CYS A 1 72 ? -4.960 4.550 -9.388 1.00 94.50 72 CYS A O 1
ATOM 574 N N . VAL A 1 73 ? -3.038 3.667 -10.163 1.00 92.81 73 VAL A N 1
ATOM 575 C CA . VAL A 1 73 ? -3.646 2.496 -10.809 1.00 92.81 73 VAL A CA 1
ATOM 576 C C . VAL A 1 73 ? -4.493 1.667 -9.836 1.00 92.81 73 VAL A C 1
ATOM 578 O O . VAL A 1 73 ? -5.539 1.159 -10.218 1.00 92.81 73 VAL A O 1
ATOM 581 N N . SER A 1 74 ? -4.124 1.620 -8.550 1.00 92.38 74 SER A N 1
ATOM 582 C CA . SER A 1 74 ? -4.884 0.891 -7.525 1.00 92.38 74 SER A CA 1
ATOM 583 C C . SER A 1 74 ? -6.221 1.539 -7.142 1.00 92.38 74 SER A C 1
ATOM 585 O O . SER A 1 74 ? -6.995 0.930 -6.408 1.00 92.38 74 SER A O 1
ATOM 587 N N . ASN A 1 75 ? -6.500 2.755 -7.621 1.00 91.94 75 ASN A N 1
ATOM 588 C CA . ASN A 1 75 ? -7.778 3.445 -7.438 1.00 91.94 75 ASN A CA 1
ATOM 589 C C . ASN A 1 75 ? -8.636 3.462 -8.714 1.00 91.94 75 ASN A C 1
ATOM 591 O O . ASN A 1 75 ? -9.791 3.877 -8.649 1.00 91.94 75 ASN A O 1
ATOM 595 N N . GLN A 1 76 ? -8.096 3.052 -9.866 1.00 90.75 76 GLN A N 1
ATOM 596 C CA . GLN A 1 76 ? -8.806 3.125 -11.144 1.00 90.75 76 GLN A CA 1
ATOM 597 C C . GLN A 1 76 ? -9.900 2.059 -11.221 1.00 90.75 76 GLN A C 1
ATOM 599 O O . GLN A 1 76 ? -9.626 0.875 -11.048 1.00 90.75 76 GLN A O 1
ATOM 604 N N . GLU A 1 77 ? -11.134 2.462 -11.529 1.00 89.50 77 GLU A N 1
ATOM 605 C CA . GLU A 1 77 ? -12.311 1.574 -11.528 1.00 89.50 77 GLU A CA 1
ATOM 606 C C . GLU A 1 77 ? -12.167 0.349 -12.442 1.00 89.50 77 GLU A C 1
ATOM 608 O O . GLU A 1 77 ? -12.677 -0.727 -12.128 1.00 89.50 77 GLU A O 1
ATOM 613 N N . THR A 1 78 ? -11.437 0.487 -13.550 1.00 86.56 78 THR A N 1
ATOM 614 C CA . THR A 1 78 ? -11.155 -0.614 -14.480 1.00 86.56 78 THR A CA 1
ATOM 615 C C . THR A 1 78 ? -10.179 -1.640 -13.906 1.00 86.56 78 THR A C 1
ATOM 617 O O . THR A 1 78 ? -10.216 -2.803 -14.297 1.00 86.56 78 THR A O 1
ATOM 620 N N . GLU A 1 79 ? -9.328 -1.229 -12.964 1.00 87.00 79 GLU A N 1
ATOM 621 C CA . GLU A 1 79 ? -8.207 -2.022 -12.456 1.00 87.00 79 GLU A CA 1
ATOM 622 C C . GLU A 1 79 ? -8.438 -2.541 -11.028 1.00 87.00 79 GLU A C 1
ATOM 624 O O . GLU A 1 79 ? -7.884 -3.577 -10.671 1.00 87.00 79 GLU A O 1
ATOM 629 N N . VAL A 1 80 ? -9.296 -1.903 -10.214 1.00 87.00 80 VAL A N 1
ATOM 630 C CA . VAL A 1 80 ? -9.551 -2.298 -8.805 1.00 87.00 80 VAL A CA 1
ATOM 631 C C . VAL A 1 80 ? -10.063 -3.735 -8.628 1.00 87.00 80 VAL A C 1
ATOM 633 O O . VAL A 1 80 ? -10.003 -4.281 -7.528 1.00 87.00 80 VAL A O 1
ATOM 636 N N . ARG A 1 81 ? -10.575 -4.363 -9.695 1.00 85.88 81 ARG A N 1
ATOM 637 C CA . ARG A 1 81 ? -10.971 -5.783 -9.696 1.00 85.88 81 ARG A CA 1
ATOM 638 C C . ARG A 1 81 ? -9.772 -6.735 -9.707 1.00 85.88 81 ARG A C 1
ATOM 640 O O . ARG A 1 81 ? -9.894 -7.857 -9.229 1.00 85.88 81 ARG A O 1
ATOM 647 N N . TYR A 1 82 ? -8.639 -6.286 -10.239 1.00 82.88 82 TYR A N 1
ATOM 648 C CA . TYR A 1 82 ? -7.429 -7.086 -10.446 1.00 82.88 82 TYR A CA 1
ATOM 649 C C . TYR A 1 82 ? -6.288 -6.647 -9.521 1.00 82.88 82 TYR A C 1
ATOM 651 O O . TYR A 1 82 ? -5.479 -7.467 -9.090 1.00 82.88 82 TYR A O 1
ATOM 659 N N . ILE A 1 83 ? -6.235 -5.358 -9.181 1.00 87.44 83 ILE A N 1
ATOM 660 C CA . ILE A 1 83 ? -5.163 -4.746 -8.401 1.00 87.44 83 ILE A CA 1
ATOM 661 C C . ILE A 1 83 ? -5.680 -4.378 -7.015 1.00 87.44 83 ILE A C 1
ATOM 663 O O . ILE A 1 83 ? -6.564 -3.536 -6.858 1.00 87.44 83 ILE A O 1
ATOM 667 N N . LYS A 1 84 ? -5.072 -4.976 -5.990 1.00 88.50 84 LYS A N 1
ATOM 668 C CA . LYS A 1 84 ? -5.288 -4.592 -4.593 1.00 88.50 84 LYS A CA 1
ATOM 669 C C . LYS A 1 84 ? -4.248 -3.540 -4.198 1.00 88.50 84 LYS A C 1
ATOM 671 O O . LYS A 1 84 ? -3.094 -3.688 -4.582 1.00 88.50 84 LYS A O 1
ATOM 676 N N . PRO A 1 85 ? -4.599 -2.493 -3.433 1.00 91.44 85 PRO A N 1
ATOM 677 C CA . PRO A 1 85 ? -3.605 -1.565 -2.907 1.00 91.44 85 PRO A CA 1
ATOM 678 C C . PRO A 1 85 ? -2.538 -2.285 -2.070 1.00 91.44 85 PRO A C 1
ATOM 680 O O . PRO A 1 85 ? -2.853 -3.040 -1.151 1.00 91.44 85 PRO A O 1
ATOM 683 N N . GLU A 1 86 ? -1.272 -2.016 -2.381 1.00 93.56 86 GLU A N 1
ATOM 684 C CA . GLU A 1 86 ? -0.107 -2.562 -1.687 1.00 93.56 86 GLU A CA 1
ATOM 685 C C . GLU A 1 86 ? 0.829 -1.426 -1.286 1.00 93.56 86 GLU A C 1
ATOM 687 O O . GLU A 1 86 ? 1.042 -0.470 -2.046 1.00 93.56 86 GLU A O 1
ATOM 692 N N . PHE A 1 87 ? 1.395 -1.533 -0.085 1.00 93.81 87 PHE A N 1
ATOM 693 C CA . PHE A 1 87 ? 2.243 -0.495 0.486 1.00 93.81 87 PHE A CA 1
ATOM 694 C C . PHE A 1 87 ? 3.467 -1.088 1.177 1.00 93.81 87 PHE A C 1
ATOM 696 O O . PHE A 1 87 ? 3.350 -2.037 1.939 1.00 93.81 87 PHE A O 1
ATOM 703 N N . LYS A 1 88 ? 4.644 -0.503 0.973 1.00 94.00 88 LYS A N 1
ATOM 704 C CA . LYS A 1 88 ? 5.842 -0.797 1.768 1.00 94.00 88 LYS A CA 1
ATOM 705 C C . LYS A 1 88 ? 5.809 0.021 3.051 1.00 94.00 88 LYS A C 1
ATOM 707 O O . LYS A 1 88 ? 5.570 1.225 2.988 1.00 94.00 88 LYS A O 1
ATOM 712 N N . ILE A 1 89 ? 6.070 -0.602 4.196 1.00 91.94 89 ILE A N 1
ATOM 713 C CA . ILE A 1 89 ? 6.237 0.119 5.465 1.00 91.94 89 ILE A CA 1
ATOM 714 C C . ILE A 1 89 ? 7.685 0.613 5.529 1.00 91.94 89 ILE A C 1
ATOM 716 O O . ILE A 1 89 ? 8.587 -0.169 5.822 1.00 91.94 89 ILE A O 1
ATOM 720 N N . VAL A 1 90 ? 7.910 1.890 5.212 1.00 92.56 90 VAL A N 1
ATOM 721 C CA . VAL A 1 90 ? 9.261 2.475 5.106 1.00 92.56 90 VAL A CA 1
ATOM 722 C C . VAL A 1 90 ? 9.775 3.043 6.427 1.00 92.56 90 VAL A C 1
ATOM 724 O O . VAL A 1 90 ? 10.982 3.058 6.653 1.00 92.56 90 VAL A O 1
ATOM 727 N N . SER A 1 91 ? 8.869 3.461 7.313 1.00 89.81 91 SER A N 1
ATOM 728 C CA . SER A 1 91 ? 9.173 3.860 8.689 1.00 89.81 91 SER A CA 1
ATOM 729 C C . SER A 1 91 ? 8.044 3.433 9.625 1.00 89.81 91 SER A C 1
ATOM 731 O O . SER A 1 91 ? 6.893 3.313 9.200 1.00 89.81 91 SER A O 1
ATOM 733 N N . ARG A 1 92 ? 8.370 3.189 10.898 1.00 85.81 92 ARG A N 1
ATOM 734 C CA . ARG A 1 92 ? 7.398 2.956 11.983 1.00 85.81 92 ARG A CA 1
ATOM 735 C C . ARG A 1 92 ? 7.288 4.136 12.950 1.00 85.81 92 ARG A C 1
ATOM 737 O O . ARG A 1 92 ? 6.342 4.170 13.729 1.00 85.81 92 ARG A O 1
ATOM 744 N N . GLU A 1 93 ? 8.216 5.088 12.875 1.00 84.81 93 GLU A N 1
ATOM 745 C CA . GLU A 1 93 ? 8.283 6.272 13.734 1.00 84.81 93 GLU A CA 1
ATOM 746 C C . GLU A 1 93 ? 8.673 7.504 12.893 1.00 84.81 93 GLU A C 1
ATOM 748 O O . GLU A 1 93 ? 9.856 7.718 12.623 1.00 84.81 93 GLU A O 1
ATOM 753 N N . PRO A 1 94 ? 7.697 8.303 12.424 1.00 86.94 94 PRO A N 1
ATOM 754 C CA . PRO A 1 94 ? 6.262 7.998 12.377 1.00 86.94 94 PRO A CA 1
ATOM 755 C C . PRO A 1 94 ? 5.957 6.840 11.411 1.00 86.94 94 PRO A C 1
ATOM 757 O O . PRO A 1 94 ? 6.784 6.480 10.570 1.00 86.94 94 PRO A O 1
ATOM 760 N N . LEU A 1 95 ? 4.773 6.228 11.527 1.00 89.69 95 LEU A N 1
ATOM 761 C CA . LEU A 1 95 ? 4.357 5.176 10.599 1.00 89.69 95 LEU A CA 1
ATOM 762 C C . LEU A 1 95 ? 4.207 5.768 9.190 1.00 89.69 95 LEU A C 1
ATOM 764 O O . LEU A 1 95 ? 3.249 6.484 8.909 1.00 89.69 95 LEU A O 1
ATOM 768 N N . THR A 1 96 ? 5.142 5.439 8.303 1.00 92.25 96 THR A N 1
ATOM 769 C CA . THR A 1 96 ? 5.165 5.914 6.917 1.00 92.25 96 THR A CA 1
ATOM 770 C C . THR A 1 96 ? 5.047 4.727 5.981 1.00 92.25 96 THR A C 1
ATOM 772 O O . THR A 1 96 ? 5.815 3.760 6.044 1.00 92.25 96 THR A O 1
ATOM 775 N N . LEU A 1 97 ? 4.076 4.814 5.081 1.00 93.38 97 LEU A N 1
ATOM 776 C CA . LEU A 1 97 ? 3.840 3.830 4.040 1.00 93.38 97 LEU A CA 1
ATOM 777 C C . LEU A 1 97 ? 4.186 4.430 2.680 1.00 93.38 97 LEU A C 1
ATOM 779 O O . LEU A 1 97 ? 3.972 5.618 2.452 1.00 93.38 97 LEU A O 1
ATOM 783 N N . ARG A 1 98 ? 4.644 3.596 1.749 1.00 95.38 98 ARG A N 1
ATOM 784 C CA . ARG A 1 98 ? 4.887 3.977 0.355 1.00 95.38 98 ARG A CA 1
ATOM 785 C C . ARG A 1 98 ? 4.131 3.052 -0.584 1.00 95.38 98 ARG A C 1
ATOM 787 O O . ARG A 1 98 ? 4.270 1.836 -0.487 1.00 95.38 98 ARG A O 1
ATOM 794 N N . CYS A 1 99 ? 3.320 3.606 -1.480 1.00 94.88 99 CYS A N 1
ATOM 795 C CA . CYS A 1 99 ? 2.551 2.811 -2.439 1.00 94.88 99 CYS A CA 1
ATOM 796 C C . CYS A 1 99 ? 3.473 2.051 -3.400 1.00 94.88 99 CYS A C 1
ATOM 798 O O . CYS A 1 99 ? 4.329 2.661 -4.026 1.00 94.88 99 CYS A O 1
ATOM 800 N N . VAL A 1 100 ? 3.251 0.745 -3.579 1.00 94.69 100 VAL A N 1
ATOM 801 C CA . VAL A 1 100 ? 4.049 -0.095 -4.496 1.00 94.69 100 VAL A CA 1
ATOM 802 C C . VAL A 1 100 ? 3.878 0.310 -5.968 1.00 94.69 100 VAL A C 1
ATOM 804 O O . VAL A 1 100 ? 4.751 0.032 -6.782 1.00 94.69 100 VAL A O 1
ATOM 807 N N . TYR A 1 101 ? 2.773 0.976 -6.316 1.00 93.50 101 TYR A N 1
ATOM 808 C CA . TYR A 1 101 ? 2.440 1.294 -7.707 1.00 93.50 101 TYR A CA 1
ATOM 809 C C . TYR A 1 101 ? 2.866 2.688 -8.163 1.00 93.50 101 TYR A C 1
ATOM 811 O O . TYR A 1 101 ? 3.285 2.854 -9.302 1.00 93.50 101 TYR A O 1
ATOM 819 N N . CYS A 1 102 ? 2.697 3.705 -7.314 1.00 94.81 102 CYS A N 1
ATOM 820 C CA . CYS A 1 102 ? 2.963 5.100 -7.687 1.00 94.81 102 CYS A CA 1
ATOM 821 C C . CYS A 1 102 ? 3.986 5.795 -6.785 1.00 94.81 102 CYS A C 1
ATOM 823 O O . CYS A 1 102 ? 4.138 7.008 -6.888 1.00 94.81 102 CYS A O 1
ATOM 825 N N . ASP A 1 103 ? 4.609 5.057 -5.860 1.00 95.00 103 ASP A N 1
ATOM 826 C CA . ASP A 1 103 ? 5.579 5.550 -4.871 1.00 95.00 103 ASP A CA 1
ATOM 827 C C . ASP A 1 103 ? 5.096 6.704 -3.982 1.00 95.00 103 ASP A C 1
ATOM 829 O O . ASP A 1 103 ? 5.869 7.285 -3.223 1.00 95.00 103 ASP A O 1
ATOM 833 N N . HIS A 1 104 ? 3.799 7.013 -4.008 1.00 95.25 104 HIS A N 1
ATOM 834 C CA . HIS A 1 104 ? 3.235 8.050 -3.163 1.00 95.25 104 HIS A CA 1
ATOM 835 C C . HIS A 1 104 ? 3.297 7.635 -1.690 1.00 95.25 104 HIS A C 1
ATOM 837 O O . HIS A 1 104 ? 2.879 6.528 -1.325 1.00 95.25 104 HIS A O 1
ATOM 843 N N . GLU A 1 105 ? 3.804 8.538 -0.855 1.00 94.62 105 GLU A N 1
ATOM 844 C CA . GLU A 1 105 ? 3.915 8.336 0.584 1.00 94.62 105 GLU A CA 1
ATOM 845 C C . GLU A 1 105 ? 2.619 8.709 1.297 1.00 94.62 105 GLU A C 1
ATOM 847 O O . GLU A 1 105 ? 1.953 9.685 0.953 1.00 94.62 105 GLU A O 1
ATOM 852 N N . LEU A 1 106 ? 2.251 7.928 2.307 1.00 91.50 106 LEU A N 1
ATOM 853 C CA . LEU A 1 106 ? 1.093 8.203 3.143 1.00 91.50 106 LEU A CA 1
ATOM 854 C C . LEU A 1 106 ? 1.403 7.959 4.618 1.00 91.50 106 LEU A C 1
ATOM 856 O O . LEU A 1 106 ? 2.116 7.024 4.987 1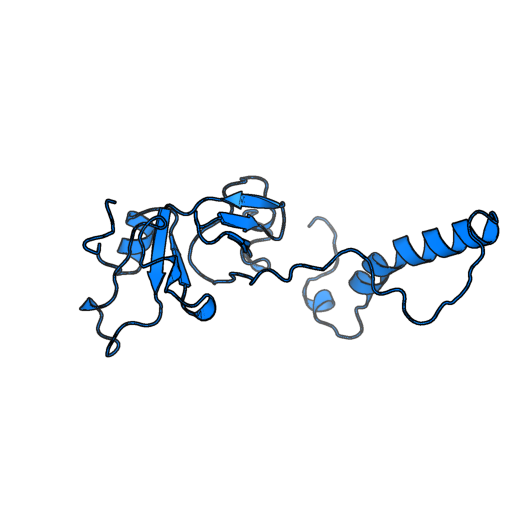.00 91.50 106 LEU A O 1
ATOM 860 N N . HIS A 1 107 ? 0.802 8.811 5.442 1.00 91.31 107 HIS A N 1
ATOM 861 C CA . HIS A 1 107 ? 0.915 8.811 6.894 1.00 91.31 107 HIS A CA 1
ATOM 862 C C . HIS A 1 107 ? -0.465 8.464 7.463 1.00 91.31 107 HIS A C 1
ATOM 864 O O . HIS A 1 107 ? -1.335 9.339 7.543 1.00 91.31 107 HIS A O 1
ATOM 870 N N . PRO A 1 108 ? -0.740 7.177 7.736 1.00 89.00 108 PRO A N 1
ATOM 871 C CA . PRO A 1 108 ? -2.014 6.772 8.307 1.00 89.00 108 PRO A CA 1
ATOM 872 C C . PRO A 1 108 ? -2.237 7.404 9.678 1.00 89.00 108 PRO A C 1
ATOM 874 O O . PRO A 1 108 ? -1.294 7.637 10.421 1.00 89.00 108 PRO A O 1
ATOM 877 N N . ARG A 1 109 ? -3.505 7.648 10.020 1.00 90.06 109 ARG A N 1
ATOM 878 C CA . ARG A 1 109 ? -3.879 8.286 11.292 1.00 90.06 109 ARG A CA 1
ATOM 879 C C . ARG A 1 109 ? -4.224 7.290 12.383 1.00 90.06 109 ARG A C 1
ATOM 881 O O . ARG A 1 109 ? -4.021 7.573 13.558 1.00 90.06 109 ARG A O 1
ATOM 888 N N . TYR A 1 110 ? -4.753 6.129 12.003 1.00 90.94 110 TYR A N 1
ATOM 889 C CA . TYR A 1 110 ? -5.233 5.146 12.962 1.00 90.94 110 TYR A CA 1
ATOM 890 C C . TYR A 1 110 ? -4.776 3.743 12.599 1.00 90.94 110 TYR A C 1
ATOM 892 O O . TYR A 1 110 ? -4.749 3.353 11.429 1.00 90.94 110 TYR A O 1
ATOM 900 N N . VAL A 1 111 ? -4.469 2.964 13.630 1.00 91.19 111 VAL A N 1
ATOM 901 C CA . VAL A 1 111 ? -4.058 1.568 13.508 1.00 91.19 111 VAL A CA 1
ATOM 902 C C . VAL A 1 111 ? -4.810 0.684 14.493 1.00 91.19 111 VAL A C 1
ATOM 904 O O . VAL A 1 111 ? -5.258 1.130 15.550 1.00 91.19 111 VAL A O 1
ATOM 907 N N . ALA A 1 112 ? -4.940 -0.591 14.158 1.00 90.44 112 ALA A N 1
ATOM 908 C CA . ALA A 1 112 ? -5.455 -1.627 15.038 1.00 90.44 112 ALA A CA 1
ATOM 909 C C . ALA A 1 112 ? -4.686 -2.936 14.829 1.00 90.44 112 ALA A C 1
ATOM 911 O O . ALA A 1 112 ? -3.923 -3.076 13.874 1.00 90.44 112 ALA A O 1
ATOM 912 N N . SER A 1 113 ? -4.903 -3.895 15.724 1.00 88.06 113 SER A N 1
ATOM 913 C CA . SER A 1 113 ? -4.374 -5.254 15.599 1.00 88.06 113 SER A CA 1
ATOM 914 C C . SER A 1 113 ? -5.478 -6.219 15.163 1.00 88.06 113 SER A C 1
ATOM 916 O O . SER A 1 113 ? -6.605 -6.123 15.659 1.00 88.06 113 SER A O 1
ATOM 918 N N . SER A 1 114 ? -5.161 -7.171 14.279 1.00 84.44 114 SER A N 1
ATOM 919 C CA . SER A 1 114 ? -6.009 -8.344 14.026 1.00 84.44 114 SER A CA 1
ATOM 920 C C . SER A 1 114 ? -5.933 -9.398 15.130 1.00 84.44 114 SER A C 1
ATOM 922 O O . SER A 1 114 ? -6.800 -10.265 15.211 1.00 84.44 114 SER A O 1
ATOM 924 N N . GLU A 1 115 ? -4.935 -9.318 16.005 1.00 78.50 115 GLU A N 1
ATOM 925 C CA . GLU A 1 115 ? -4.842 -10.146 17.201 1.00 78.50 115 GLU A CA 1
ATOM 926 C C . GLU A 1 115 ? -5.477 -9.428 18.387 1.00 78.50 115 GLU A C 1
ATOM 928 O O . GLU A 1 115 ? -4.900 -8.513 18.976 1.00 78.50 115 GLU A O 1
ATOM 933 N N . TRP A 1 116 ? -6.684 -9.858 18.749 1.00 72.12 116 TRP A N 1
ATOM 934 C CA . TRP A 1 116 ? -7.384 -9.389 19.938 1.00 72.12 116 TRP A CA 1
ATOM 935 C C . TRP A 1 116 ? -7.679 -10.556 20.890 1.00 72.12 116 TRP A C 1
ATOM 937 O O . TRP A 1 116 ? -8.112 -11.639 20.481 1.00 72.12 116 TRP A O 1
ATOM 947 N N . HIS A 1 117 ? -7.435 -10.343 22.190 1.00 56.34 117 HIS A N 1
ATOM 948 C CA . HIS A 1 117 ? -7.570 -11.379 23.218 1.00 56.34 117 HIS A CA 1
ATOM 949 C C . HIS A 1 117 ? -8.965 -12.030 23.200 1.00 56.34 117 HIS A C 1
ATOM 951 O O . HIS A 1 117 ? -9.991 -11.341 23.197 1.00 56.34 117 HIS A O 1
ATOM 957 N N . GLN A 1 118 ? -8.982 -13.370 23.214 1.00 57.47 118 GLN A N 1
ATOM 958 C CA . GLN A 1 118 ? -10.172 -14.235 23.293 1.00 57.47 118 GLN A CA 1
ATOM 959 C C . GLN A 1 118 ? -11.192 -14.074 22.148 1.00 57.47 118 GLN A C 1
ATOM 961 O O . GLN A 1 118 ? -12.337 -14.494 22.298 1.00 57.47 118 GLN A O 1
ATOM 966 N N . ARG A 1 119 ? -10.817 -13.465 21.012 1.00 60.44 119 ARG A N 1
ATOM 967 C CA . ARG A 1 119 ? -11.706 -13.212 19.857 1.00 60.44 119 ARG A CA 1
ATOM 968 C C . ARG A 1 119 ? -12.986 -12.410 20.169 1.00 60.44 119 ARG A C 1
ATOM 970 O O . ARG A 1 119 ? -13.872 -12.321 19.322 1.00 60.44 119 ARG A O 1
ATOM 977 N N . LYS A 1 120 ? -13.086 -11.779 21.342 1.00 62.50 120 LYS A N 1
ATOM 978 C CA . LYS A 1 120 ? -14.261 -10.993 21.747 1.00 62.50 120 LYS A CA 1
ATOM 979 C C . LYS A 1 120 ? -14.353 -9.690 20.944 1.00 62.50 120 LYS A C 1
ATOM 981 O O . LYS A 1 120 ? -13.356 -9.011 20.738 1.00 62.50 120 LYS A O 1
ATOM 986 N N . LEU A 1 121 ? -15.559 -9.294 20.535 1.00 60.12 121 LEU A N 1
ATOM 987 C CA . LEU A 1 121 ? -15.792 -8.021 19.827 1.00 60.12 121 LEU A CA 1
ATOM 988 C C . LEU A 1 121 ? -15.367 -6.797 20.657 1.00 60.12 121 LEU A C 1
ATOM 990 O O . LEU A 1 121 ? -14.942 -5.787 20.108 1.00 60.12 121 LEU A O 1
ATOM 994 N N . GLU A 1 122 ? -15.429 -6.896 21.985 1.00 62.53 122 GLU A N 1
ATOM 995 C CA . GLU A 1 122 ? -15.061 -5.816 22.908 1.00 62.53 122 GLU A CA 1
ATOM 996 C C . GLU A 1 122 ? -13.559 -5.501 22.936 1.00 62.53 122 GLU A C 1
ATOM 998 O O . GLU A 1 122 ? -13.168 -4.405 23.349 1.00 62.53 122 GLU A O 1
ATOM 1003 N N . SER A 1 123 ? -12.708 -6.432 22.489 1.00 73.19 123 SER A N 1
ATOM 1004 C CA . SER A 1 123 ? -11.260 -6.228 22.419 1.00 73.19 123 SER A CA 1
ATOM 1005 C C . SER A 1 123 ? -10.793 -5.629 21.088 1.00 73.19 123 SER A C 1
ATOM 1007 O O . SER A 1 123 ? -9.626 -5.249 20.992 1.00 73.19 123 SER A O 1
ATOM 1009 N N . LYS A 1 124 ? -11.689 -5.430 20.104 1.00 84.62 124 LYS A N 1
ATOM 1010 C CA . LYS A 1 124 ? -11.384 -4.679 18.877 1.00 84.62 124 LYS A CA 1
ATOM 1011 C C . LYS A 1 124 ? -11.232 -3.194 19.183 1.00 84.62 124 LYS A C 1
ATOM 1013 O O . LYS A 1 124 ? -12.217 -2.461 19.307 1.00 84.62 124 LYS A O 1
ATOM 1018 N N . LYS A 1 125 ? -9.986 -2.744 19.289 1.00 88.25 125 LYS A N 1
ATOM 1019 C CA . LYS A 1 125 ? -9.658 -1.345 19.550 1.00 88.25 125 LYS A CA 1
ATOM 1020 C C . LYS A 1 125 ? -8.767 -0.772 18.460 1.00 88.25 125 LYS A C 1
ATOM 1022 O O . LYS A 1 125 ? -7.889 -1.468 17.959 1.00 88.25 125 LYS A O 1
ATOM 1027 N N . TYR A 1 126 ? -9.010 0.488 18.115 1.00 90.75 126 TYR A N 1
ATOM 1028 C CA . TYR A 1 126 ? -8.104 1.277 17.286 1.00 90.75 126 TYR A CA 1
ATOM 1029 C C . TYR A 1 126 ? -7.383 2.337 18.127 1.00 90.75 126 TYR A C 1
ATOM 1031 O O . TYR A 1 126 ? -7.853 2.773 19.187 1.00 90.75 126 TYR A O 1
ATOM 1039 N N . HIS A 1 127 ? -6.212 2.735 17.656 1.00 90.81 127 HIS A N 1
ATOM 1040 C CA . HIS A 1 127 ? -5.269 3.629 18.316 1.00 90.81 127 HIS A CA 1
ATOM 1041 C C . HIS A 1 127 ? -4.771 4.669 17.310 1.00 90.81 127 HIS A C 1
ATOM 1043 O O . HIS A 1 127 ? -4.859 4.433 16.105 1.00 90.81 127 HIS A O 1
ATOM 1049 N N . SER A 1 128 ? -4.252 5.797 17.794 1.00 90.25 128 SER A N 1
ATOM 1050 C CA . SER A 1 128 ? -3.501 6.740 16.960 1.00 90.25 128 SER A CA 1
ATOM 1051 C C . SER A 1 128 ? -2.269 6.038 16.379 1.00 90.25 128 SER A C 1
ATOM 1053 O O . SER A 1 128 ? -1.630 5.235 17.073 1.00 90.25 128 SER A O 1
ATOM 1055 N N . ALA A 1 129 ? -1.948 6.302 15.113 1.00 88.69 129 ALA A N 1
ATOM 1056 C CA . ALA A 1 129 ? -0.750 5.771 14.461 1.00 88.69 129 ALA A CA 1
ATOM 1057 C C . ALA A 1 129 ? 0.547 6.289 15.105 1.00 88.69 129 ALA A C 1
ATOM 1059 O O . ALA A 1 129 ? 1.569 5.613 15.030 1.00 88.69 129 ALA A O 1
ATOM 1060 N N . ASP A 1 130 ? 0.474 7.422 15.805 1.00 86.81 130 ASP A N 1
ATOM 1061 C CA . ASP A 1 130 ? 1.588 8.006 16.556 1.00 86.81 130 ASP A CA 1
ATOM 1062 C C . ASP A 1 130 ? 1.738 7.390 17.961 1.00 86.81 130 ASP A C 1
ATOM 1064 O O . ASP A 1 130 ? 2.723 7.612 18.666 1.00 86.81 130 ASP A O 1
ATOM 1068 N N . SER A 1 131 ? 0.766 6.582 18.401 1.00 85.69 131 SER A N 1
ATOM 1069 C CA . SER A 1 131 ? 0.791 5.984 19.737 1.00 85.69 131 SER A CA 1
ATOM 1070 C C . SER A 1 131 ? 1.830 4.873 19.867 1.00 85.69 131 SER A C 1
ATOM 1072 O O . SER A 1 131 ? 2.106 4.132 18.922 1.00 85.69 131 SER A O 1
ATOM 1074 N N . HIS A 1 132 ? 2.302 4.649 21.100 1.00 82.44 132 HIS A N 1
ATOM 1075 C CA . HIS A 1 132 ? 3.275 3.593 21.399 1.00 82.44 132 HIS A CA 1
ATOM 1076 C C . HIS A 1 132 ? 2.856 2.159 21.042 1.00 82.44 132 HIS A C 1
ATOM 1078 O O . HIS A 1 132 ? 3.664 1.230 21.014 1.00 82.44 132 HIS A O 1
ATOM 1084 N N . LEU A 1 133 ? 1.563 1.970 20.803 1.00 77.38 133 LEU A N 1
ATOM 1085 C CA . LEU A 1 133 ? 0.983 0.691 20.437 1.00 77.38 133 LEU A CA 1
ATOM 1086 C C . LEU A 1 133 ? 1.149 0.397 18.947 1.00 77.38 133 LEU A C 1
ATOM 1088 O O . LEU A 1 133 ? 1.222 -0.774 18.591 1.00 77.38 133 LEU A O 1
ATOM 1092 N N . ALA A 1 134 ? 1.276 1.415 18.091 1.00 75.56 134 ALA A N 1
ATOM 1093 C CA . ALA A 1 134 ? 1.435 1.230 16.650 1.00 75.56 134 ALA A CA 1
ATOM 1094 C C . ALA A 1 134 ? 2.713 0.451 16.293 1.00 75.56 134 ALA A C 1
ATOM 1096 O O . ALA A 1 134 ? 2.698 -0.396 15.403 1.00 75.56 134 ALA A O 1
ATOM 1097 N N . TRP A 1 135 ? 3.799 0.672 17.037 1.00 78.12 135 TRP A N 1
ATOM 1098 C CA . TRP A 1 135 ? 5.112 0.065 16.792 1.00 78.12 135 TRP A CA 1
ATOM 1099 C C . TRP A 1 135 ? 5.192 -1.366 17.318 1.00 78.12 135 TRP A C 1
ATOM 1101 O O . TRP A 1 135 ? 5.922 -2.185 16.758 1.00 78.12 135 TRP A O 1
ATOM 1111 N N . LYS A 1 136 ? 4.413 -1.676 18.361 1.00 83.00 136 LYS A N 1
ATOM 1112 C CA . LYS A 1 136 ? 4.350 -3.004 18.987 1.00 83.00 136 LYS A CA 1
ATOM 1113 C C . LYS A 1 136 ? 3.524 -4.012 18.194 1.00 83.00 136 LYS A C 1
ATOM 1115 O O . LYS A 1 136 ? 3.628 -5.204 18.460 1.00 83.00 136 LYS A O 1
ATOM 1120 N N . ILE A 1 137 ? 2.687 -3.561 17.259 1.00 85.56 137 ILE A N 1
ATOM 1121 C CA . ILE A 1 137 ? 1.884 -4.465 16.436 1.00 85.56 137 ILE A CA 1
ATOM 1122 C C . ILE A 1 137 ? 2.789 -5.097 15.370 1.00 85.56 137 ILE A C 1
ATOM 1124 O O . ILE A 1 137 ? 3.490 -4.408 14.614 1.00 85.56 137 ILE A O 1
ATOM 1128 N N . ASN A 1 138 ? 2.772 -6.427 15.301 1.00 83.69 138 ASN A N 1
ATOM 1129 C CA . ASN A 1 138 ? 3.473 -7.145 14.246 1.00 83.69 138 ASN A CA 1
ATOM 1130 C C . ASN A 1 138 ? 2.912 -6.755 12.868 1.00 83.69 138 ASN A C 1
ATOM 1132 O O . ASN A 1 138 ? 1.697 -6.572 12.743 1.00 83.69 138 ASN A O 1
ATOM 1136 N N . PRO A 1 139 ? 3.754 -6.641 11.822 1.00 81.94 139 PRO A N 1
ATOM 1137 C CA . PRO A 1 139 ? 3.287 -6.261 10.491 1.00 81.94 139 PRO A CA 1
ATOM 1138 C C . PRO A 1 139 ? 2.175 -7.177 9.961 1.00 81.94 139 PRO A C 1
ATOM 1140 O O . PRO A 1 139 ? 1.222 -6.666 9.374 1.00 81.94 139 PRO A O 1
ATOM 1143 N N . GLU A 1 140 ? 2.231 -8.491 10.226 1.00 82.94 140 GLU A N 1
ATOM 1144 C CA . GLU A 1 140 ? 1.171 -9.423 9.817 1.00 82.94 140 GLU A CA 1
ATOM 1145 C C . GLU A 1 140 ? -0.187 -9.121 10.470 1.00 82.94 140 GLU A C 1
ATOM 1147 O O . GLU A 1 140 ? -1.241 -9.376 9.884 1.00 82.94 140 GLU A O 1
ATOM 1152 N N . ASN A 1 141 ? -0.169 -8.512 11.657 1.00 87.50 141 ASN A N 1
ATOM 1153 C CA . ASN A 1 141 ? -1.358 -8.214 12.444 1.00 87.50 141 ASN A CA 1
ATOM 1154 C C . ASN A 1 141 ? -1.813 -6.760 12.350 1.00 87.50 141 ASN A C 1
ATOM 1156 O O . ASN A 1 141 ? -2.885 -6.412 12.841 1.00 87.50 141 ASN A O 1
ATOM 1160 N N . LEU A 1 142 ? -1.039 -5.906 11.689 1.00 88.44 142 LEU A N 1
ATOM 1161 C CA . LEU A 1 142 ? -1.351 -4.494 11.553 1.00 88.44 142 LEU A CA 1
ATOM 1162 C C . LEU A 1 142 ? -2.595 -4.303 10.678 1.00 88.44 142 LEU A C 1
ATOM 1164 O O . LEU A 1 142 ? -2.709 -4.877 9.596 1.00 88.44 142 LEU A O 1
ATOM 1168 N N . ILE A 1 143 ? -3.533 -3.481 11.134 1.00 90.19 143 ILE A N 1
ATOM 1169 C CA . ILE A 1 143 ? -4.675 -2.980 10.367 1.00 90.19 143 ILE A CA 1
ATOM 1170 C C . ILE A 1 143 ? -4.575 -1.461 10.367 1.00 90.19 143 ILE A C 1
ATOM 1172 O O . ILE A 1 143 ? -4.343 -0.861 11.413 1.00 90.19 143 ILE A O 1
ATOM 1176 N N . ILE A 1 144 ? -4.734 -0.845 9.200 1.00 90.69 144 ILE A N 1
ATOM 1177 C CA . ILE A 1 144 ? -4.501 0.581 9.002 1.00 90.69 144 ILE A CA 1
ATOM 1178 C C . ILE A 1 144 ? -5.788 1.225 8.505 1.00 90.69 144 ILE A C 1
ATOM 1180 O O . ILE A 1 144 ? -6.415 0.731 7.564 1.00 90.69 144 ILE A O 1
ATOM 1184 N N . PHE A 1 145 ? -6.156 2.343 9.124 1.00 89.75 145 PHE A N 1
ATOM 1185 C CA . PHE A 1 145 ? -7.328 3.126 8.765 1.00 89.75 145 PHE A CA 1
ATOM 1186 C C . PHE A 1 145 ? -6.938 4.566 8.428 1.00 89.75 145 PHE A C 1
ATOM 1188 O O . PHE A 1 145 ? -6.097 5.186 9.083 1.00 89.75 145 PHE A O 1
ATOM 1195 N N . ASP A 1 146 ? -7.597 5.107 7.408 1.00 84.62 146 ASP A N 1
ATOM 1196 C CA . ASP A 1 146 ? -7.488 6.511 7.007 1.00 84.62 146 ASP A CA 1
ATOM 1197 C C . ASP A 1 146 ? -8.263 7.452 7.948 1.00 84.62 146 ASP A C 1
ATOM 1199 O O . ASP A 1 146 ? -7.904 8.617 8.118 1.00 84.62 146 ASP A O 1
ATOM 1203 N N . SER A 1 147 ? -9.321 6.939 8.579 1.00 87.75 147 SER A N 1
ATOM 1204 C CA . SER A 1 147 ? -10.306 7.707 9.332 1.00 87.75 147 SER A CA 1
ATOM 1205 C C . SER A 1 147 ? -10.915 6.900 10.484 1.00 87.75 147 SER A C 1
ATOM 1207 O O . SER A 1 147 ? -11.048 5.677 10.414 1.00 87.75 147 SER A O 1
ATOM 1209 N N . GLU A 1 148 ? -11.371 7.595 11.533 1.00 88.69 148 GLU A N 1
ATOM 1210 C CA . GLU A 1 148 ? -12.086 6.959 12.655 1.00 88.69 148 GLU A CA 1
ATOM 1211 C C . GLU A 1 148 ? -13.364 6.259 12.194 1.00 88.69 148 GLU A C 1
ATOM 1213 O O . GLU A 1 148 ? -13.675 5.162 12.650 1.00 88.69 148 GLU A O 1
ATOM 1218 N N . LYS A 1 149 ? -14.091 6.877 11.254 1.00 87.88 149 LYS A N 1
ATOM 1219 C CA . LYS A 1 149 ? -15.320 6.309 10.688 1.00 87.88 149 LYS A CA 1
ATOM 1220 C C . LYS A 1 149 ? -15.046 4.975 9.992 1.00 87.88 149 LYS A C 1
ATOM 1222 O O . LYS A 1 149 ? -15.842 4.053 10.141 1.00 87.88 149 LYS A O 1
ATOM 1227 N N . GLY A 1 150 ? -13.918 4.860 9.282 1.00 86.88 150 GLY A N 1
ATOM 1228 C CA . GLY A 1 150 ? -13.484 3.614 8.646 1.00 86.88 150 GLY A CA 1
ATOM 1229 C C . GLY A 1 150 ? -13.165 2.503 9.651 1.00 86.88 150 GLY A C 1
ATOM 1230 O O . GLY A 1 150 ? -13.516 1.348 9.424 1.00 86.88 150 GLY A O 1
ATOM 1231 N N . ALA A 1 151 ? -12.565 2.844 10.795 1.00 87.88 151 ALA A N 1
ATOM 1232 C CA . ALA A 1 151 ? -12.338 1.886 11.879 1.00 87.88 151 ALA A CA 1
ATOM 1233 C C . ALA A 1 151 ? -13.655 1.452 12.550 1.00 87.88 151 ALA A C 1
ATOM 1235 O O . ALA A 1 151 ? -13.897 0.263 12.771 1.00 87.88 151 ALA A O 1
ATOM 1236 N N . GLN A 1 152 ? -14.536 2.408 12.844 1.00 88.75 152 GLN A N 1
ATOM 1237 C CA . GLN A 1 152 ? -15.812 2.153 13.516 1.00 88.75 152 GLN A CA 1
ATOM 1238 C C . GLN A 1 152 ? -16.776 1.331 12.657 1.00 88.75 152 GLN A C 1
ATOM 1240 O O . GLN A 1 152 ? -17.446 0.445 13.186 1.00 88.75 152 GLN A O 1
ATOM 1245 N N . SER A 1 153 ? -16.813 1.554 11.338 1.00 87.00 153 SER A N 1
ATOM 1246 C CA . SER A 1 153 ? -17.642 0.760 10.420 1.00 87.00 153 SER A CA 1
ATOM 1247 C C . SER A 1 153 ? -17.222 -0.713 10.366 1.00 87.00 153 SER A C 1
ATOM 1249 O O . SER A 1 153 ? -18.059 -1.583 10.146 1.00 87.00 153 SER A O 1
ATOM 1251 N N . GLN A 1 154 ? -15.951 -1.011 10.653 1.00 85.00 154 GLN A N 1
ATOM 1252 C CA . GLN A 1 154 ? -15.433 -2.376 10.796 1.00 85.00 154 GLN A CA 1
ATOM 1253 C C . GLN A 1 154 ? -15.572 -2.940 12.227 1.00 85.00 154 GLN A C 1
ATOM 1255 O O . GLN A 1 154 ? -15.067 -4.026 12.536 1.00 85.00 154 GLN A O 1
ATOM 1260 N N . GLY A 1 155 ? -16.269 -2.220 13.112 1.00 86.50 155 GLY A N 1
ATOM 1261 C CA . GLY A 1 155 ? -16.573 -2.639 14.480 1.00 86.50 155 GLY A CA 1
ATOM 1262 C C . GLY A 1 155 ? -15.454 -2.388 15.493 1.00 86.50 155 GLY A C 1
ATOM 1263 O O . GLY A 1 155 ? -15.493 -2.969 16.579 1.00 86.50 155 GLY A O 1
ATOM 1264 N N . PHE A 1 156 ? -14.456 -1.556 15.172 1.00 88.50 156 PHE A N 1
ATOM 1265 C CA . PHE A 1 156 ? -13.417 -1.167 16.128 1.00 88.50 156 PHE A CA 1
ATOM 1266 C C . PHE A 1 156 ? -13.884 -0.003 17.004 1.00 88.50 156 PHE A C 1
ATOM 1268 O O . PHE A 1 156 ? -14.437 0.986 16.523 1.00 88.50 156 PHE A O 1
ATOM 1275 N N . LYS A 1 157 ? -13.613 -0.096 18.307 1.00 89.25 157 LYS A N 1
ATOM 1276 C CA . LYS A 1 157 ? -13.884 0.975 19.272 1.00 89.25 157 LYS A CA 1
ATOM 1277 C C . LYS A 1 157 ? -12.625 1.798 19.536 1.00 89.25 1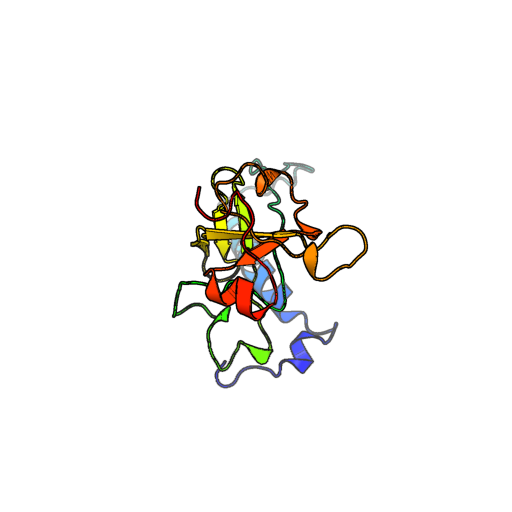57 LYS A C 1
ATOM 1279 O O . LYS A 1 157 ? -11.510 1.283 19.473 1.00 89.25 157 LYS A O 1
ATOM 1284 N N . ALA A 1 158 ? -12.793 3.072 19.870 1.00 89.69 158 ALA A N 1
ATOM 1285 C CA . ALA A 1 158 ? -11.668 3.924 20.236 1.00 89.69 158 ALA A CA 1
ATOM 1286 C C . ALA A 1 158 ? -10.978 3.389 21.500 1.00 89.69 158 ALA A C 1
ATOM 1288 O O . ALA A 1 158 ? -11.625 3.079 22.504 1.00 89.69 158 ALA A O 1
ATOM 1289 N N . SER A 1 159 ? -9.653 3.284 21.465 1.00 87.12 159 SER A N 1
ATOM 1290 C CA . SER A 1 159 ? -8.857 3.073 22.671 1.00 87.12 159 SER A CA 1
ATOM 1291 C C . SER A 1 159 ? -8.632 4.383 23.435 1.00 87.12 159 SER A C 1
ATOM 1293 O O . SER A 1 159 ? -8.906 5.475 22.941 1.00 87.12 159 SER A O 1
ATOM 1295 N N . ARG A 1 160 ? -8.018 4.281 24.622 1.00 85.38 160 ARG A N 1
ATOM 1296 C CA . ARG A 1 160 ? -7.518 5.450 25.369 1.00 85.38 160 ARG A CA 1
ATOM 1297 C C . ARG A 1 160 ? -6.451 6.249 24.602 1.00 85.38 160 ARG A C 1
ATOM 1299 O O . ARG A 1 160 ? -6.246 7.412 24.914 1.00 85.38 160 ARG A O 1
ATOM 1306 N N . TYR A 1 161 ? -5.814 5.640 23.601 1.00 82.75 161 TYR A N 1
ATOM 1307 C CA . TYR A 1 161 ? -4.736 6.222 22.796 1.00 82.75 161 TYR A CA 1
ATOM 1308 C C . TYR A 1 161 ? -5.209 6.660 21.400 1.00 82.75 161 TYR A C 1
ATOM 1310 O O . TYR A 1 161 ? -4.395 6.854 20.508 1.00 82.75 161 TYR A O 1
ATOM 1318 N N . ALA A 1 162 ? -6.522 6.758 21.164 1.00 79.56 162 ALA A N 1
ATOM 1319 C CA . ALA A 1 162 ? -7.073 7.137 19.860 1.00 79.56 162 ALA A CA 1
ATOM 1320 C C . ALA A 1 162 ? -7.032 8.652 19.574 1.00 79.56 162 ALA A C 1
ATOM 1322 O O . ALA A 1 162 ? -7.231 9.043 18.434 1.00 79.56 162 ALA A O 1
ATOM 1323 N N . ARG A 1 163 ? -6.807 9.494 20.592 1.00 72.19 163 ARG A N 1
ATOM 1324 C CA . ARG A 1 163 ? -6.804 10.970 20.489 1.00 72.19 163 ARG A CA 1
ATOM 1325 C C . ARG A 1 163 ? -5.467 11.615 20.887 1.00 72.19 163 ARG A C 1
ATOM 1327 O O . ARG A 1 163 ? -5.453 12.807 21.178 1.00 72.19 163 ARG A O 1
ATOM 1334 N N . GLN A 1 164 ? -4.405 10.816 21.005 1.00 57.44 164 GLN A N 1
ATOM 1335 C CA . GLN A 1 164 ? -3.049 11.322 21.237 1.00 57.44 164 GLN A CA 1
ATOM 1336 C C . GLN A 1 164 ? -2.403 11.714 19.920 1.00 57.44 164 GLN A C 1
ATOM 1338 O O . GLN A 1 164 ? -2.584 10.936 18.950 1.00 57.44 164 GLN A O 1
#